Protein AF-K1XSK3-F1 (afdb_monomer_lite)

Radius of gyration: 14.51 Å; chains: 1; bounding box: 36×25×33 Å

Secondary structure (DSSP, 8-state):
-HHHHHHHHHHHHHHHHHHHTTTS-SSS-------SS-HHHHHHHHHHHHHHT-S-HHHHIIIIITTTSTTTTT--TTS---

Sequence (82 aa):
MITEIFYHTDNFCKEYEIKNKNILTNGDNKRERAFSLSLGEVMTICIYYHYSGFKTFKDYYLKCVKTELKTCFNQDFNKSLI

Foldseek 3Di:
DLVVLLVVLVVVLVVCCVVCVCVPVPDDPDDPDDDQFRRSRVSSLVVVVVVVPDPDSVCCCVPPVVPVCVVVGSDPVPPDPD

Structure (mmCIF, N/CA/C/O backbone):
data_AF-K1XSK3-F1
#
_entry.id   AF-K1XSK3-F1
#
loop_
_atom_site.group_PDB
_atom_site.id
_atom_site.type_symbol
_atom_site.label_atom_id
_atom_site.label_alt_id
_atom_site.label_comp_id
_atom_site.label_asym_id
_atom_site.label_entity_id
_atom_site.label_seq_id
_atom_site.pdbx_PDB_ins_code
_atom_site.Cartn_x
_atom_site.Cartn_y
_atom_site.Cartn_z
_atom_site.occupancy
_atom_site.B_iso_or_equiv
_atom_site.auth_seq_id
_atom_site.auth_comp_id
_atom_site.auth_asym_id
_atom_site.auth_atom_id
_atom_site.pdbx_PDB_model_num
ATOM 1 N N . MET A 1 1 ? -10.382 -9.122 -3.063 1.00 74.75 1 MET A N 1
ATOM 2 C CA . MET A 1 1 ? -10.176 -7.664 -2.918 1.00 74.75 1 MET A CA 1
ATOM 3 C C . MET A 1 1 ? -8.713 -7.281 -2.682 1.00 74.75 1 MET A C 1
ATOM 5 O O . MET A 1 1 ? -8.072 -6.914 -3.652 1.00 74.75 1 MET A O 1
ATOM 9 N N . ILE A 1 2 ? -8.128 -7.377 -1.474 1.00 77.00 2 ILE A N 1
ATOM 10 C CA . ILE A 1 2 ? -6.736 -6.901 -1.267 1.00 77.00 2 ILE A CA 1
ATOM 11 C C . ILE A 1 2 ? -5.687 -7.726 -2.028 1.00 77.00 2 ILE A C 1
ATOM 13 O O . ILE A 1 2 ? -4.750 -7.160 -2.575 1.00 77.00 2 ILE A O 1
ATOM 17 N N . THR A 1 3 ? -5.880 -9.041 -2.145 1.00 81.69 3 THR A N 1
ATOM 18 C CA . THR A 1 3 ? -4.997 -9.932 -2.915 1.00 81.69 3 THR A CA 1
ATOM 19 C C . THR A 1 3 ? -5.001 -9.608 -4.408 1.00 81.69 3 THR A C 1
ATOM 21 O O . THR A 1 3 ? -3.958 -9.658 -5.046 1.00 81.69 3 THR A O 1
ATOM 24 N N . GLU A 1 4 ? -6.157 -9.239 -4.965 1.00 85.31 4 GLU A N 1
ATOM 25 C C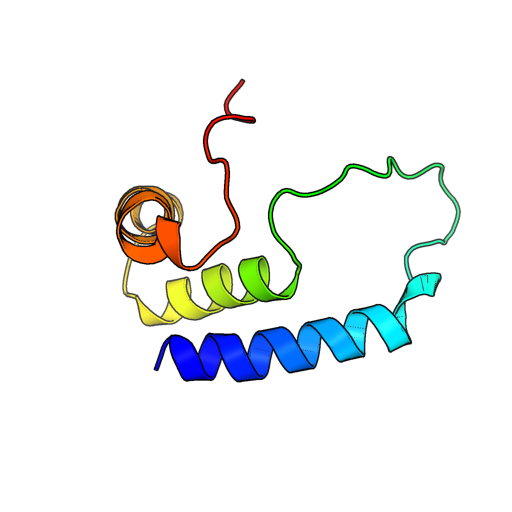A . GLU A 1 4 ? -6.279 -8.837 -6.373 1.00 85.31 4 GLU A CA 1
ATOM 26 C C . GLU A 1 4 ? -5.642 -7.467 -6.599 1.00 85.31 4 GLU A C 1
ATOM 28 O O . GLU A 1 4 ? -4.878 -7.300 -7.547 1.00 85.31 4 GLU A O 1
ATOM 33 N N . ILE A 1 5 ? -5.891 -6.509 -5.694 1.00 83.44 5 ILE A N 1
ATOM 34 C CA . ILE A 1 5 ? -5.224 -5.201 -5.712 1.00 83.44 5 ILE A CA 1
ATOM 35 C C . ILE A 1 5 ? -3.710 -5.407 -5.677 1.00 83.44 5 ILE A C 1
ATOM 37 O O . ILE A 1 5 ? -3.014 -4.854 -6.523 1.00 83.44 5 ILE A O 1
ATOM 41 N N . PHE A 1 6 ? -3.213 -6.238 -4.759 1.00 82.31 6 PHE A N 1
ATOM 42 C CA . PHE A 1 6 ? -1.793 -6.548 -4.651 1.00 82.31 6 PHE A CA 1
ATOM 43 C C . PHE A 1 6 ? -1.257 -7.188 -5.932 1.00 82.31 6 PHE A C 1
ATOM 45 O O . PHE A 1 6 ? -0.279 -6.698 -6.477 1.00 82.31 6 PHE A O 1
ATOM 52 N N . TYR A 1 7 ? -1.923 -8.215 -6.467 1.00 88.06 7 TYR A N 1
ATOM 53 C CA . TYR A 1 7 ? -1.497 -8.896 -7.692 1.00 88.06 7 TYR A CA 1
ATOM 54 C C . TYR A 1 7 ? -1.382 -7.943 -8.891 1.00 88.06 7 TYR A C 1
ATOM 56 O O . TYR A 1 7 ? -0.352 -7.906 -9.564 1.00 88.06 7 TYR A O 1
ATOM 64 N N . HIS A 1 8 ? -2.421 -7.147 -9.157 1.00 90.38 8 HIS A N 1
ATOM 65 C CA . HIS A 1 8 ? -2.413 -6.210 -10.282 1.00 90.38 8 HIS A CA 1
ATOM 66 C C . HIS A 1 8 ? -1.378 -5.101 -10.097 1.00 90.38 8 HIS A C 1
ATOM 68 O O . HIS A 1 8 ? -0.680 -4.738 -11.043 1.00 90.38 8 HIS A O 1
ATOM 74 N N . THR A 1 9 ? -1.262 -4.590 -8.874 1.00 88.38 9 THR A N 1
ATOM 75 C CA . THR A 1 9 ? -0.341 -3.505 -8.539 1.00 88.38 9 THR A CA 1
ATOM 76 C C . THR A 1 9 ? 1.111 -3.962 -8.607 1.00 88.38 9 THR A C 1
ATOM 78 O O . THR A 1 9 ? 1.937 -3.279 -9.203 1.00 88.38 9 THR A O 1
ATOM 81 N N . ASP A 1 10 ? 1.427 -5.126 -8.046 1.00 88.50 10 ASP A N 1
ATOM 82 C CA . ASP A 1 10 ? 2.772 -5.695 -8.051 1.00 88.50 10 ASP A CA 1
ATOM 83 C C . ASP A 1 10 ? 3.250 -5.994 -9.480 1.00 88.50 10 ASP A C 1
ATOM 85 O O . ASP A 1 10 ? 4.346 -5.582 -9.863 1.00 88.50 10 ASP A O 1
ATOM 89 N N . ASN A 1 11 ? 2.402 -6.608 -10.315 1.00 91.69 11 ASN A N 1
A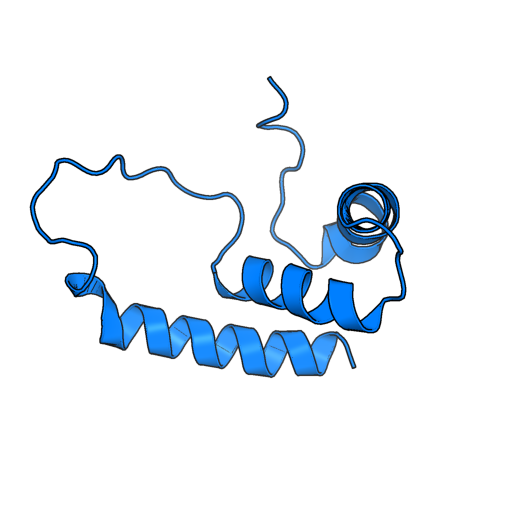TOM 90 C CA . ASN A 1 11 ? 2.729 -6.852 -11.723 1.00 91.69 11 ASN A CA 1
ATOM 91 C C . ASN A 1 11 ? 2.953 -5.547 -12.497 1.00 91.69 11 ASN A C 1
ATOM 93 O O . ASN A 1 11 ? 3.939 -5.421 -13.225 1.00 91.69 11 ASN A O 1
ATOM 97 N N . PHE A 1 12 ? 2.083 -4.552 -12.299 1.00 91.69 12 PHE A N 1
ATOM 98 C CA . PHE A 1 12 ? 2.252 -3.237 -12.910 1.00 91.69 12 PHE A CA 1
ATOM 99 C C . PHE A 1 12 ? 3.567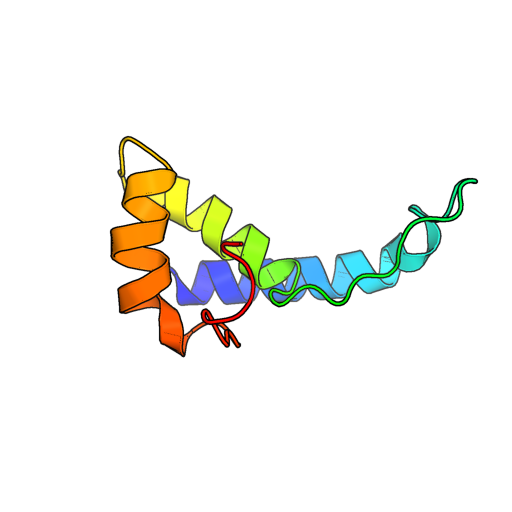 -2.573 -12.479 1.00 91.69 12 PHE A C 1
ATOM 101 O O . PHE A 1 12 ? 4.322 -2.096 -13.325 1.00 91.69 12 PHE A O 1
ATOM 108 N N . CYS A 1 13 ? 3.869 -2.558 -11.178 1.00 89.19 13 CYS A N 1
ATOM 109 C CA . CYS A 1 13 ? 5.073 -1.928 -10.644 1.00 89.19 13 CYS A CA 1
ATOM 110 C C . CYS A 1 13 ? 6.352 -2.617 -11.130 1.00 89.19 13 CYS A C 1
ATOM 112 O O . CYS A 1 13 ? 7.292 -1.922 -11.509 1.00 89.19 13 CYS A O 1
ATOM 114 N N . LYS A 1 14 ? 6.373 -3.953 -11.212 1.00 88.12 14 LYS A N 1
ATOM 115 C CA . LYS A 1 14 ? 7.500 -4.709 -11.784 1.00 88.12 14 LYS A CA 1
ATOM 116 C C . LYS A 1 14 ? 7.763 -4.322 -13.235 1.00 88.12 14 LYS A C 1
ATOM 118 O O . LYS A 1 14 ? 8.898 -4.026 -13.604 1.00 88.12 14 LYS A O 1
ATOM 123 N N . GLU A 1 15 ? 6.720 -4.284 -14.062 1.00 90.81 15 GLU A N 1
ATOM 124 C CA . GLU A 1 15 ? 6.860 -3.850 -15.453 1.00 90.81 15 GLU A CA 1
ATOM 125 C C . GLU A 1 15 ? 7.301 -2.389 -15.565 1.00 90.81 15 GLU A C 1
ATOM 127 O O . GLU A 1 15 ? 8.129 -2.048 -16.414 1.00 90.81 15 GLU A O 1
ATOM 132 N N . TYR A 1 16 ? 6.751 -1.525 -14.714 1.00 88.44 16 TYR A N 1
ATOM 133 C CA . TYR A 1 16 ? 7.071 -0.107 -14.685 1.00 88.44 16 TYR A CA 1
ATOM 134 C C . TYR A 1 16 ? 8.540 0.132 -14.326 1.00 88.44 16 TYR A C 1
ATOM 136 O O . TYR A 1 16 ? 9.214 0.894 -15.017 1.00 88.44 16 TYR A O 1
ATOM 144 N N . GLU A 1 17 ? 9.061 -0.526 -13.292 1.00 84.25 17 GLU A N 1
ATOM 145 C CA . GLU A 1 17 ? 10.459 -0.387 -12.873 1.00 84.25 17 GLU A CA 1
ATOM 146 C C . GLU A 1 17 ? 11.432 -0.855 -13.961 1.00 84.25 17 GLU A C 1
ATOM 148 O O . GLU A 1 17 ? 12.437 -0.189 -14.209 1.00 84.25 17 GLU A O 1
ATOM 153 N N . ILE A 1 18 ? 11.109 -1.941 -14.674 1.00 85.31 18 ILE A N 1
ATOM 154 C CA . ILE A 1 18 ? 11.911 -2.420 -15.810 1.00 85.31 18 ILE A CA 1
ATOM 155 C C . ILE A 1 18 ? 11.923 -1.384 -16.940 1.00 85.31 18 ILE A C 1
ATOM 157 O O . ILE A 1 18 ? 12.990 -1.028 -17.442 1.00 85.31 18 ILE A O 1
ATOM 161 N N . LYS A 1 19 ? 10.746 -0.886 -17.337 1.00 84.69 19 LYS A N 1
ATOM 162 C CA . LYS A 1 19 ? 10.593 0.039 -18.473 1.00 84.69 19 LYS A CA 1
ATOM 163 C C . LYS A 1 19 ? 11.162 1.432 -18.183 1.00 84.69 19 LYS A C 1
ATOM 165 O O . LYS A 1 19 ? 11.629 2.097 -19.102 1.00 84.69 19 LYS A O 1
ATOM 170 N N . ASN A 1 20 ? 11.149 1.870 -16.922 1.00 78.88 20 ASN A N 1
ATOM 171 C CA . ASN A 1 20 ? 11.447 3.253 -16.536 1.00 78.88 20 ASN A CA 1
ATOM 172 C C . ASN A 1 20 ? 12.705 3.402 -15.663 1.00 78.88 20 ASN A C 1
ATOM 174 O O . ASN A 1 20 ? 12.928 4.472 -15.092 1.00 78.88 20 ASN A O 1
ATOM 178 N N . LYS A 1 21 ? 13.557 2.368 -15.593 1.00 71.06 21 LYS A N 1
ATOM 179 C CA . LYS A 1 21 ? 14.780 2.332 -14.767 1.00 71.06 21 LYS A CA 1
ATOM 180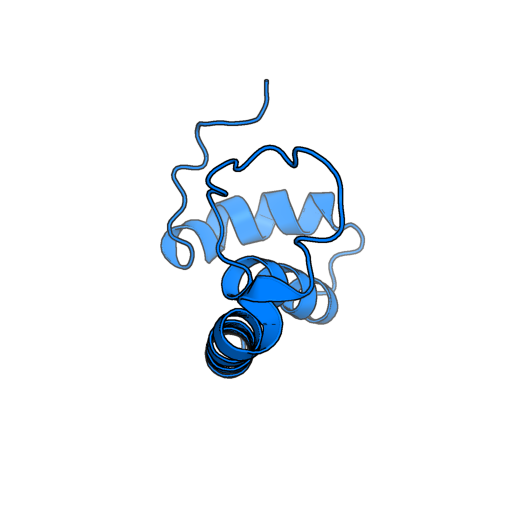 C C . LYS A 1 21 ? 15.689 3.560 -14.937 1.00 71.06 21 LYS A C 1
ATOM 182 O O . LYS A 1 21 ? 16.321 3.993 -13.981 1.00 71.06 21 LYS A O 1
ATOM 187 N N . ASN A 1 22 ? 15.700 4.151 -16.133 1.00 67.38 22 ASN A N 1
ATOM 188 C CA . ASN A 1 22 ? 16.575 5.268 -16.504 1.00 67.38 22 ASN A CA 1
ATOM 189 C C . ASN A 1 22 ? 15.861 6.634 -16.564 1.00 67.38 22 ASN A C 1
ATOM 191 O O . ASN A 1 22 ? 16.470 7.625 -16.950 1.00 67.38 22 ASN A O 1
ATOM 195 N N . ILE A 1 23 ? 14.570 6.726 -16.215 1.00 66.31 23 ILE A N 1
ATOM 196 C CA . ILE A 1 23 ? 13.824 8.001 -16.290 1.00 66.31 23 ILE A CA 1
ATOM 197 C C . ILE A 1 23 ? 14.127 8.903 -15.083 1.00 66.31 23 ILE A C 1
ATOM 199 O O . ILE A 1 23 ? 14.061 10.127 -15.175 1.00 66.31 23 ILE A O 1
ATOM 203 N N . LEU A 1 24 ? 14.509 8.315 -13.946 1.00 60.38 24 LEU A N 1
ATOM 204 C CA . LEU A 1 24 ? 14.791 9.048 -12.706 1.00 60.38 24 LEU A CA 1
ATOM 205 C C . LEU A 1 24 ? 16.260 9.479 -12.553 1.00 60.38 24 LEU A C 1
ATOM 207 O O . LEU A 1 24 ? 16.579 10.153 -11.572 1.00 60.38 24 LEU A O 1
ATOM 211 N N . THR A 1 25 ? 17.138 9.123 -13.498 1.00 59.66 25 THR A N 1
ATOM 212 C CA . THR A 1 25 ? 18.592 9.374 -13.439 1.00 59.66 25 THR A CA 1
ATOM 213 C C . THR A 1 25 ? 19.013 10.729 -14.015 1.00 59.66 25 THR A C 1
ATOM 215 O O . THR A 1 25 ? 20.197 10.955 -14.254 1.00 59.66 25 THR A O 1
ATOM 218 N N . ASN A 1 26 ? 18.073 11.653 -14.231 1.00 55.50 26 ASN A N 1
ATOM 219 C CA . ASN A 1 26 ? 18.392 13.003 -14.688 1.00 55.50 26 ASN A CA 1
ATOM 220 C C . ASN A 1 26 ? 19.044 13.822 -13.560 1.00 55.50 26 ASN A C 1
ATOM 222 O O . ASN A 1 26 ? 18.371 14.546 -12.833 1.00 55.50 26 ASN A O 1
ATOM 226 N N . GLY A 1 27 ? 20.367 13.709 -13.446 1.00 57.94 27 GLY A N 1
ATOM 227 C CA . GLY A 1 27 ? 21.230 14.877 -13.257 1.00 57.94 27 GLY A CA 1
ATOM 228 C C . GLY A 1 27 ? 21.808 15.164 -11.875 1.00 57.94 27 GLY A C 1
ATOM 229 O O . GLY A 1 27 ? 22.807 15.869 -11.828 1.00 57.94 27 GLY A O 1
ATOM 230 N N . ASP A 1 28 ? 21.294 14.600 -10.784 1.00 58.66 28 ASP A N 1
ATOM 231 C CA . ASP A 1 28 ? 21.827 14.879 -9.443 1.00 58.66 28 ASP A CA 1
ATOM 232 C C . ASP A 1 28 ? 22.124 13.586 -8.691 1.00 58.66 28 ASP A C 1
ATOM 234 O O . ASP A 1 28 ? 21.355 12.629 -8.786 1.00 58.66 28 ASP A O 1
ATOM 238 N N . ASN A 1 29 ? 23.229 13.566 -7.935 1.00 62.72 29 ASN A N 1
ATOM 239 C CA . ASN A 1 29 ? 23.662 12.480 -7.046 1.00 62.72 29 ASN A CA 1
ATOM 240 C C . ASN A 1 29 ? 22.545 12.083 -6.064 1.00 62.72 29 ASN A C 1
ATOM 242 O O . ASN A 1 29 ? 22.500 12.523 -4.912 1.00 62.72 29 ASN A O 1
ATOM 246 N N . LYS A 1 30 ? 21.599 11.270 -6.527 1.00 62.22 30 LYS A N 1
ATOM 247 C CA . LYS A 1 30 ? 20.438 10.855 -5.755 1.00 62.22 30 LYS A CA 1
ATOM 248 C C . LYS A 1 30 ? 20.861 9.713 -4.850 1.00 62.22 30 LYS A C 1
ATOM 250 O O . LYS A 1 30 ? 21.443 8.728 -5.289 1.00 62.22 30 LYS A O 1
ATOM 255 N N . ARG A 1 31 ? 20.572 9.860 -3.560 1.00 62.84 31 ARG A N 1
ATOM 256 C CA . ARG A 1 31 ? 20.901 8.857 -2.548 1.00 62.84 31 ARG A CA 1
ATOM 257 C C . ARG A 1 31 ? 20.154 7.553 -2.843 1.00 62.84 31 ARG A C 1
ATOM 259 O O . ARG A 1 31 ? 18.942 7.494 -2.640 1.00 62.84 31 ARG A O 1
ATOM 266 N N . GLU A 1 32 ? 20.874 6.507 -3.236 1.00 63.03 32 GLU A N 1
ATOM 267 C CA . GLU A 1 32 ? 20.326 5.153 -3.329 1.00 63.03 32 GLU A CA 1
ATOM 268 C C . GLU A 1 32 ? 20.161 4.569 -1.924 1.00 63.03 32 GLU A C 1
ATOM 270 O O . GLU A 1 32 ? 21.086 4.015 -1.330 1.00 63.03 32 GLU A O 1
ATOM 275 N N . ARG A 1 33 ? 18.974 4.755 -1.339 1.00 66.94 33 ARG A N 1
ATOM 276 C CA . ARG A 1 33 ? 18.598 4.093 -0.089 1.00 66.94 33 ARG A CA 1
ATOM 277 C C . ARG A 1 33 ? 17.746 2.881 -0.429 1.00 66.94 33 ARG A C 1
ATOM 279 O O . ARG A 1 33 ? 16.714 3.032 -1.074 1.00 66.94 33 ARG A O 1
ATOM 286 N N . ALA A 1 34 ? 18.139 1.712 0.069 1.00 66.75 34 ALA A N 1
ATOM 287 C CA . ALA A 1 34 ? 17.260 0.553 0.070 1.00 66.75 34 ALA A CA 1
ATOM 288 C C . ALA A 1 34 ? 15.987 0.900 0.860 1.00 66.75 34 ALA A C 1
ATOM 290 O O . ALA A 1 34 ? 16.050 1.211 2.055 1.00 66.75 34 ALA A O 1
ATOM 291 N N . PHE A 1 35 ? 14.846 0.919 0.176 1.00 72.44 35 PHE A N 1
ATOM 292 C CA . PHE A 1 35 ? 13.543 1.053 0.815 1.00 72.44 35 PHE A CA 1
ATOM 293 C C . PHE A 1 35 ? 13.134 -0.302 1.398 1.00 72.44 35 PHE A C 1
ATOM 295 O O . PHE A 1 35 ? 13.411 -1.343 0.810 1.00 72.44 35 PHE A O 1
ATOM 302 N N . SER A 1 36 ? 12.476 -0.293 2.559 1.00 78.12 36 SER A N 1
ATOM 303 C CA . SER A 1 36 ? 11.934 -1.509 3.184 1.00 78.12 36 SER A CA 1
ATOM 304 C C . SER A 1 36 ? 10.645 -2.001 2.521 1.00 78.12 36 SER A C 1
ATOM 306 O O . SER A 1 36 ? 10.164 -3.074 2.857 1.00 78.12 36 SER A O 1
ATOM 308 N N . LEU A 1 37 ? 10.069 -1.194 1.628 1.00 83.19 37 LEU A N 1
ATOM 309 C CA . LEU A 1 37 ? 8.894 -1.516 0.833 1.00 83.19 37 LEU A CA 1
ATOM 310 C C . LEU A 1 37 ? 9.235 -1.344 -0.643 1.00 83.19 37 LEU A C 1
ATOM 312 O O . LEU A 1 37 ? 9.794 -0.318 -1.039 1.00 83.19 37 LEU A O 1
ATOM 316 N N . SER A 1 38 ? 8.861 -2.330 -1.442 1.00 85.00 38 SER A N 1
ATOM 317 C CA . SER A 1 38 ? 8.825 -2.230 -2.897 1.00 85.00 38 SER A CA 1
ATOM 318 C C . SER A 1 38 ? 7.724 -1.269 -3.353 1.00 85.00 38 SER A C 1
ATOM 320 O O . SER A 1 38 ? 6.762 -0.986 -2.629 1.00 85.00 38 SER A O 1
ATOM 322 N N . LEU A 1 39 ? 7.837 -0.774 -4.586 1.00 85.50 39 LEU A N 1
ATOM 323 C CA . LEU A 1 39 ? 6.855 0.141 -5.165 1.00 85.50 39 LEU A CA 1
ATOM 324 C C . LEU A 1 39 ? 5.445 -0.471 -5.213 1.00 85.50 39 LEU A C 1
ATOM 326 O O . LEU A 1 39 ? 4.469 0.224 -4.931 1.00 85.50 39 LEU A O 1
ATOM 330 N N . GLY A 1 40 ? 5.344 -1.772 -5.503 1.00 88.12 40 GLY A N 1
ATOM 331 C CA . GLY A 1 40 ? 4.075 -2.504 -5.514 1.00 88.12 40 GLY A CA 1
ATOM 332 C C . GLY A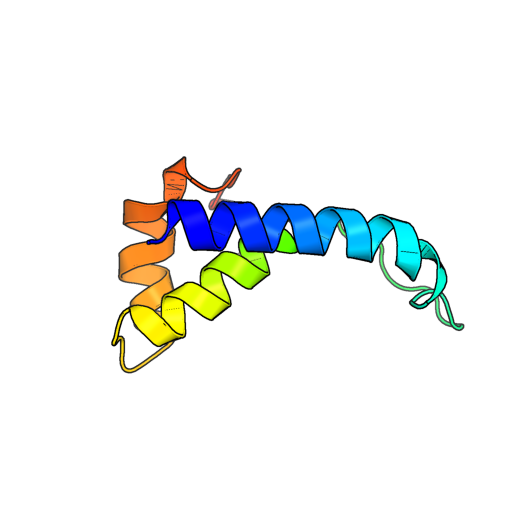 1 40 ? 3.401 -2.540 -4.141 1.00 88.12 40 GLY A C 1
ATOM 333 O O . GLY A 1 40 ? 2.192 -2.322 -4.026 1.00 88.12 40 GLY A O 1
ATOM 334 N N . GLU A 1 41 ? 4.182 -2.731 -3.078 1.00 87.38 41 GLU A N 1
ATOM 335 C CA . GLU A 1 41 ? 3.677 -2.714 -1.703 1.00 87.38 41 GLU A CA 1
ATOM 336 C C . GLU A 1 41 ? 3.203 -1.311 -1.301 1.00 87.38 41 GLU A C 1
ATOM 338 O O . GLU A 1 41 ? 2.110 -1.167 -0.750 1.00 87.38 41 GLU A O 1
ATOM 343 N N . VAL A 1 42 ? 3.967 -0.265 -1.640 1.00 88.81 42 VAL A N 1
ATOM 344 C CA . VAL A 1 42 ? 3.567 1.135 -1.400 1.00 88.81 42 VAL A CA 1
ATOM 345 C C . VAL A 1 42 ? 2.254 1.452 -2.112 1.00 88.81 42 VAL A C 1
ATOM 347 O O . VAL A 1 42 ? 1.323 1.975 -1.499 1.00 88.81 42 VAL A O 1
ATOM 350 N N . MET A 1 43 ? 2.154 1.099 -3.392 1.00 91.25 43 MET A N 1
ATOM 351 C CA . MET A 1 43 ? 0.949 1.323 -4.182 1.00 91.25 43 MET A CA 1
ATOM 352 C C . MET A 1 43 ? -0.249 0.548 -3.621 1.00 91.25 43 MET A C 1
ATOM 354 O O . MET A 1 43 ? -1.334 1.112 -3.505 1.00 91.25 43 MET A O 1
ATOM 358 N N . THR A 1 44 ? -0.052 -0.698 -3.181 1.00 90.69 44 THR A N 1
ATOM 359 C CA . THR A 1 44 ? -1.111 -1.501 -2.549 1.00 90.69 44 THR A CA 1
ATOM 360 C C . THR A 1 44 ? -1.609 -0.845 -1.264 1.00 90.69 44 THR A C 1
ATOM 362 O O . THR A 1 44 ? -2.817 -0.725 -1.067 1.00 90.69 44 THR A O 1
ATOM 365 N N . ILE A 1 45 ? -0.698 -0.366 -0.409 1.00 91.06 45 ILE A N 1
ATOM 366 C CA . ILE A 1 45 ? -1.044 0.346 0.829 1.00 91.06 45 ILE A CA 1
ATOM 367 C C . ILE A 1 45 ? -1.864 1.604 0.517 1.00 91.06 45 ILE A C 1
ATOM 369 O O . ILE A 1 45 ? -2.869 1.849 1.185 1.00 91.06 45 ILE A O 1
ATOM 373 N N . CYS A 1 46 ? -1.464 2.383 -0.490 1.00 92.75 46 CYS A N 1
ATOM 374 C CA . CYS A 1 46 ? -2.166 3.600 -0.901 1.00 92.75 46 CYS A CA 1
ATOM 375 C C . CYS A 1 46 ? -3.552 3.309 -1.485 1.00 92.75 46 CYS A C 1
ATOM 377 O O . CYS A 1 46 ? -4.528 3.943 -1.097 1.00 92.75 46 CYS A O 1
ATOM 379 N N . ILE A 1 47 ? -3.667 2.333 -2.386 1.00 91.88 47 ILE A N 1
ATOM 380 C CA . ILE A 1 47 ? -4.951 1.966 -2.995 1.00 91.88 47 ILE A CA 1
ATOM 381 C C . ILE A 1 47 ? -5.897 1.434 -1.918 1.00 91.88 47 ILE A C 1
ATOM 383 O O . ILE A 1 47 ? -7.037 1.886 -1.810 1.00 91.88 47 ILE A O 1
ATOM 387 N N . TYR A 1 48 ? -5.421 0.520 -1.071 1.00 91.19 48 TYR A N 1
ATOM 388 C CA . TYR A 1 48 ? -6.246 -0.072 -0.025 1.00 91.19 48 TYR A CA 1
ATOM 389 C C . TYR A 1 48 ? -6.689 0.953 1.027 1.00 91.19 48 TYR A C 1
ATOM 391 O O . TYR A 1 48 ? -7.812 0.854 1.517 1.00 91.19 48 TYR A O 1
ATOM 399 N N . TYR A 1 49 ? -5.898 2.001 1.297 1.00 93.44 49 TYR A N 1
ATOM 400 C CA . TYR A 1 49 ? -6.333 3.118 2.143 1.00 93.44 49 TYR A CA 1
ATOM 401 C C . TYR A 1 49 ? -7.658 3.722 1.653 1.00 93.44 49 TYR A C 1
ATOM 403 O O . TYR A 1 49 ? -8.590 3.875 2.443 1.00 93.44 49 TYR A O 1
ATOM 411 N N . HIS A 1 50 ? -7.785 3.988 0.351 1.00 92.00 50 HIS A N 1
ATOM 412 C CA . HIS A 1 50 ? -9.004 4.568 -0.219 1.00 92.00 50 HIS A CA 1
ATOM 413 C C . HIS A 1 50 ? -10.220 3.635 -0.121 1.00 92.00 50 HIS A C 1
ATOM 415 O O . HIS A 1 50 ? -11.339 4.117 0.035 1.00 92.00 50 HIS A O 1
ATOM 421 N N . TYR A 1 51 ? -10.011 2.315 -0.137 1.00 89.88 51 TYR A N 1
ATOM 422 C CA . TYR A 1 51 ? -11.083 1.330 0.059 1.00 89.88 51 TYR A CA 1
ATOM 423 C C . TYR A 1 51 ? -11.419 1.065 1.530 1.00 89.88 51 TYR A C 1
ATOM 425 O O . TYR A 1 51 ? -12.530 0.653 1.847 1.00 89.88 51 TYR A O 1
ATOM 433 N N . SER A 1 52 ? -10.470 1.297 2.435 1.00 89.88 52 SER A N 1
ATOM 434 C CA . SER A 1 52 ? -10.580 0.925 3.849 1.00 89.88 52 SER A CA 1
ATOM 435 C C . SER A 1 52 ? -11.541 1.801 4.666 1.00 89.88 52 SER A C 1
ATOM 437 O O . SER A 1 52 ? -11.898 1.439 5.784 1.00 89.88 52 SER A O 1
ATOM 439 N N . GLY A 1 53 ? -11.945 2.968 4.145 1.00 92.56 53 GLY A N 1
ATOM 440 C CA . GLY A 1 53 ? -12.876 3.882 4.819 1.00 92.56 53 GLY A CA 1
ATOM 441 C C . GLY A 1 53 ? -12.291 4.637 6.021 1.00 92.56 53 GLY A C 1
ATOM 442 O O . GLY A 1 53 ? -13.017 5.342 6.724 1.00 92.56 53 GLY A O 1
ATOM 443 N N . PHE A 1 54 ? -10.983 4.532 6.275 1.00 95.56 54 PHE A N 1
ATOM 444 C CA . PHE A 1 54 ? -10.328 5.283 7.343 1.00 95.56 54 PHE A CA 1
ATOM 445 C C . PHE A 1 54 ? -10.274 6.780 7.027 1.00 95.56 54 PHE A C 1
ATOM 447 O O . PHE A 1 54 ? -9.799 7.211 5.977 1.00 95.56 54 PHE A O 1
ATOM 454 N N . LYS A 1 55 ? -10.665 7.601 8.005 1.00 95.62 55 LYS A N 1
ATOM 455 C CA . LYS A 1 55 ? -10.657 9.064 7.871 1.00 95.62 55 LYS A CA 1
ATOM 456 C C . LYS A 1 55 ? -9.254 9.647 7.703 1.00 95.62 55 LYS A C 1
ATOM 458 O O . LYS A 1 55 ? -9.092 10.650 7.017 1.00 95.62 55 LYS A O 1
ATOM 463 N N . THR A 1 56 ? -8.244 9.045 8.333 1.00 96.31 56 THR A N 1
ATOM 464 C CA . THR A 1 56 ? -6.857 9.514 8.249 1.00 96.31 56 THR A CA 1
ATOM 465 C C . THR A 1 56 ? -5.921 8.386 7.845 1.00 96.31 56 THR A C 1
ATOM 467 O O . THR A 1 56 ? -6.060 7.248 8.302 1.00 96.31 56 THR A O 1
ATOM 470 N N . PHE A 1 57 ? -4.925 8.716 7.022 1.00 93.44 57 PHE A N 1
ATOM 471 C CA . PHE A 1 57 ? -3.890 7.761 6.628 1.00 93.44 57 PHE A CA 1
ATOM 472 C C . PHE A 1 57 ? -3.099 7.249 7.839 1.00 93.44 57 PHE A C 1
ATOM 474 O O . PHE A 1 57 ? -2.718 6.083 7.891 1.00 93.44 57 PHE A O 1
ATOM 481 N N . LYS A 1 58 ? -2.896 8.102 8.853 1.00 94.19 58 LYS A N 1
ATOM 482 C CA . LYS A 1 58 ? -2.211 7.728 10.096 1.00 94.19 58 LYS A CA 1
ATOM 483 C C . LYS A 1 58 ? -2.956 6.621 10.843 1.00 94.19 58 LYS A C 1
ATOM 485 O O . LYS A 1 58 ? -2.324 5.648 11.248 1.00 94.19 58 LYS A O 1
ATOM 490 N N . ASP A 1 59 ? -4.273 6.754 11.013 1.00 95.19 59 ASP A N 1
ATOM 491 C CA . ASP A 1 59 ? -5.079 5.732 11.687 1.00 95.19 59 ASP A CA 1
ATOM 492 C C . ASP A 1 59 ? -5.068 4.416 10.913 1.00 95.19 59 ASP A C 1
ATOM 494 O O . ASP A 1 59 ? -4.857 3.364 11.511 1.00 95.19 59 ASP A O 1
ATOM 498 N N . TYR A 1 60 ? -5.227 4.482 9.591 1.00 95.19 60 TYR A N 1
ATOM 499 C CA . TYR A 1 60 ? -5.139 3.322 8.707 1.00 95.19 60 TYR A CA 1
ATOM 500 C C . TYR A 1 60 ? -3.795 2.597 8.836 1.00 95.19 60 TYR A C 1
ATOM 502 O O . TYR A 1 60 ? -3.737 1.389 9.066 1.00 95.19 60 TYR A O 1
ATOM 510 N N . TYR A 1 61 ? -2.695 3.341 8.742 1.00 92.56 61 TYR A N 1
ATOM 511 C CA . TYR A 1 61 ? -1.364 2.758 8.771 1.00 92.56 61 TYR A CA 1
ATOM 512 C C . TYR A 1 61 ? -1.051 2.102 10.124 1.00 92.56 61 TYR A C 1
ATOM 514 O O . TYR A 1 61 ? -0.508 0.999 10.173 1.00 92.56 61 TYR A O 1
ATOM 522 N N . LEU A 1 62 ? -1.419 2.750 11.233 1.00 92.25 62 LEU A N 1
ATOM 523 C CA . LEU A 1 62 ? -1.178 2.213 12.574 1.00 92.25 62 LEU A CA 1
ATOM 524 C C . LEU A 1 62 ? -2.081 1.021 12.914 1.00 92.25 62 LEU A C 1
ATOM 526 O O . LEU A 1 62 ? -1.612 0.098 13.575 1.00 92.25 62 LEU A O 1
ATOM 530 N N . LYS A 1 63 ? -3.354 1.048 12.499 1.00 91.81 63 LYS A N 1
ATOM 531 C CA . LYS A 1 63 ? -4.368 0.065 12.921 1.00 91.81 63 LYS A CA 1
ATOM 532 C C . LYS A 1 63 ? -4.580 -1.091 11.951 1.00 91.81 63 LYS A C 1
ATOM 534 O O . LYS A 1 63 ? -5.128 -2.095 12.386 1.00 91.81 63 LYS A O 1
ATOM 539 N N . CYS A 1 64 ? -4.178 -0.954 10.688 1.00 91.19 64 CYS A N 1
ATOM 540 C CA . CYS A 1 64 ? -4.334 -1.989 9.664 1.00 91.19 64 CYS A CA 1
ATOM 541 C C . CYS A 1 64 ? -2.975 -2.420 9.090 1.00 91.19 64 CYS A C 1
ATOM 543 O O . CYS A 1 64 ? -2.609 -3.591 9.165 1.00 91.19 64 CYS A O 1
ATOM 545 N N . VAL A 1 65 ? -2.161 -1.483 8.584 1.00 89.69 65 VAL A N 1
ATOM 546 C CA . VAL A 1 65 ? -0.899 -1.843 7.901 1.00 89.69 65 VAL A CA 1
ATOM 547 C C . VAL A 1 65 ? 0.130 -2.447 8.862 1.00 89.69 65 VAL A C 1
ATOM 549 O O . VAL A 1 65 ? 0.747 -3.463 8.556 1.00 89.69 65 VAL A O 1
ATOM 552 N N . LYS A 1 66 ? 0.311 -1.840 10.040 1.00 88.25 66 LYS A N 1
ATOM 553 C CA . LYS A 1 66 ? 1.271 -2.297 11.063 1.00 88.25 66 LYS A CA 1
ATOM 554 C C . LYS A 1 66 ? 0.840 -3.538 11.847 1.00 88.25 66 LYS A C 1
ATOM 556 O O . LYS A 1 66 ? 1.659 -4.104 12.571 1.00 88.25 66 LYS A O 1
ATOM 561 N N . THR A 1 67 ? -0.420 -3.935 11.737 1.00 87.06 67 THR A N 1
ATOM 562 C CA . THR A 1 67 ? -1.042 -4.990 12.545 1.00 87.06 67 THR A CA 1
ATOM 563 C C . THR A 1 67 ? -1.477 -6.146 11.652 1.00 87.06 67 THR A C 1
ATOM 565 O O . THR A 1 67 ? -0.823 -7.183 11.638 1.00 87.06 67 THR A O 1
ATOM 568 N N . GLU A 1 68 ? -2.536 -5.950 10.873 1.00 83.75 68 GLU A N 1
ATOM 569 C CA . GLU A 1 68 ? -3.200 -6.965 10.053 1.00 83.75 68 GLU A CA 1
ATOM 570 C C . GLU A 1 68 ? -2.387 -7.313 8.805 1.00 83.75 68 GLU A C 1
ATOM 572 O O . GLU A 1 68 ? -2.248 -8.483 8.465 1.00 83.75 68 GLU A O 1
ATOM 577 N N . LEU A 1 69 ? -1.802 -6.307 8.147 1.00 82.38 69 LEU A N 1
ATOM 578 C CA . LEU A 1 69 ? -1.039 -6.496 6.906 1.00 82.38 69 LEU A CA 1
ATOM 579 C C . LEU A 1 69 ? 0.464 -6.657 7.140 1.00 82.38 69 LEU A C 1
ATOM 581 O O . LEU A 1 69 ? 1.237 -6.724 6.185 1.00 82.38 69 LEU A O 1
ATOM 585 N N . LYS A 1 70 ? 0.900 -6.743 8.402 1.00 81.88 70 LYS A N 1
ATOM 586 C CA . LYS A 1 70 ? 2.319 -6.862 8.755 1.00 81.88 70 LYS A CA 1
ATOM 587 C C . LYS A 1 70 ? 2.985 -8.074 8.104 1.00 81.88 70 LYS A C 1
ATOM 589 O O . LYS A 1 70 ? 4.145 -7.989 7.730 1.00 81.88 70 LYS A O 1
ATOM 594 N N . THR A 1 71 ? 2.264 -9.183 7.979 1.00 80.75 71 THR A N 1
ATOM 595 C CA . THR A 1 71 ? 2.761 -10.424 7.366 1.00 80.75 71 THR A CA 1
ATOM 596 C C . THR A 1 71 ? 2.674 -10.421 5.841 1.00 80.75 71 THR A C 1
ATOM 598 O O . THR A 1 71 ? 3.284 -11.270 5.201 1.00 80.75 71 THR A O 1
ATOM 601 N N . CYS A 1 72 ? 1.922 -9.487 5.253 1.00 75.25 72 CYS A N 1
ATOM 602 C CA . CYS A 1 72 ? 1.749 -9.372 3.805 1.00 75.25 72 CYS A CA 1
ATOM 603 C C . CYS A 1 72 ? 2.881 -8.592 3.133 1.00 75.25 72 CYS A C 1
ATOM 605 O O . CYS A 1 72 ? 3.053 -8.693 1.923 1.00 75.25 72 CYS A O 1
ATOM 607 N N . PHE A 1 73 ? 3.629 -7.812 3.911 1.00 75.81 73 PHE A N 1
ATOM 608 C CA . PHE A 1 73 ? 4.733 -6.992 3.435 1.00 75.81 73 PHE A CA 1
ATOM 609 C C . PHE A 1 73 ? 6.039 -7.488 4.051 1.00 75.81 73 PHE A C 1
ATOM 611 O O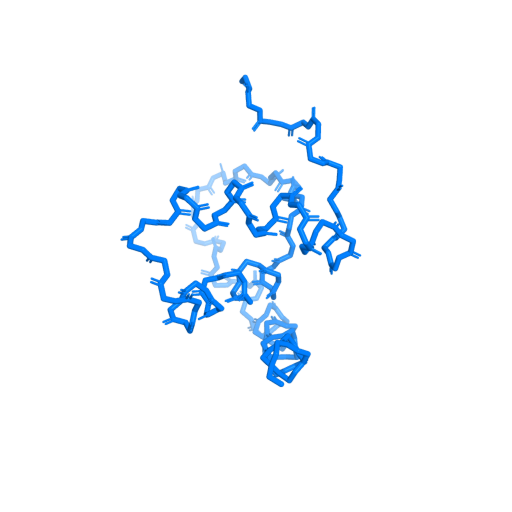 . PHE A 1 73 ? 6.053 -7.879 5.219 1.00 75.81 73 PHE A O 1
ATOM 618 N N . ASN A 1 74 ? 7.139 -7.459 3.294 1.00 63.34 74 ASN A N 1
ATOM 619 C CA . ASN A 1 74 ? 8.463 -7.892 3.768 1.00 63.34 74 ASN A CA 1
ATOM 620 C C . ASN A 1 74 ? 9.066 -6.863 4.744 1.00 63.34 74 ASN A C 1
ATOM 622 O O . ASN A 1 74 ? 10.096 -6.248 4.480 1.00 63.34 74 ASN A O 1
ATOM 626 N N . GLN A 1 75 ? 8.393 -6.616 5.867 1.00 58.66 75 GLN A N 1
ATOM 627 C CA . GLN A 1 75 ? 8.739 -5.546 6.787 1.00 58.66 75 GLN A CA 1
ATOM 628 C C . GLN A 1 75 ? 9.365 -6.056 8.084 1.00 58.66 75 GLN A C 1
ATOM 630 O O . GLN A 1 75 ? 8.683 -6.555 8.982 1.00 58.66 75 GLN A O 1
ATOM 635 N N . ASP A 1 76 ? 10.634 -5.702 8.266 1.00 53.03 76 ASP A N 1
ATOM 636 C CA . ASP A 1 76 ? 11.168 -5.371 9.583 1.00 53.03 76 ASP A CA 1
ATOM 637 C C . ASP A 1 76 ? 10.722 -3.943 9.959 1.00 53.03 76 ASP A C 1
ATOM 639 O O . ASP A 1 76 ? 11.442 -2.962 9.773 1.00 53.03 76 ASP A O 1
ATOM 643 N N . PHE A 1 77 ? 9.520 -3.804 10.531 1.00 56.28 77 PHE A N 1
ATOM 644 C CA . PHE A 1 77 ? 8.945 -2.524 11.001 1.00 56.28 77 PHE A CA 1
ATOM 645 C C . PHE A 1 77 ? 9.781 -1.798 12.089 1.00 56.28 77 PHE A C 1
ATOM 647 O O . PHE A 1 77 ? 9.403 -0.715 12.540 1.00 56.28 77 PHE A O 1
ATOM 654 N N . ASN A 1 78 ? 10.899 -2.384 12.532 1.00 45.97 78 ASN A N 1
ATOM 655 C CA . ASN A 1 78 ? 11.738 -1.909 13.636 1.00 45.97 78 ASN A CA 1
ATOM 656 C C . ASN A 1 78 ? 12.862 -0.934 13.236 1.00 45.97 78 ASN A C 1
ATOM 658 O O . ASN A 1 78 ? 13.640 -0.532 14.098 1.00 45.97 78 ASN A O 1
ATOM 662 N N . LYS A 1 79 ? 12.970 -0.499 11.973 1.00 45.62 79 LYS A N 1
ATOM 663 C CA . LYS A 1 79 ? 14.015 0.460 11.556 1.00 45.62 79 LYS A CA 1
ATOM 664 C C . LYS A 1 79 ? 13.492 1.577 10.650 1.00 45.62 79 LYS A C 1
ATOM 666 O O . LYS A 1 79 ? 13.759 1.596 9.460 1.00 45.62 79 LYS A O 1
ATOM 671 N N . SER A 1 80 ? 12.755 2.520 11.231 1.00 44.44 80 SER A N 1
ATOM 672 C CA . SER A 1 80 ? 12.827 3.970 10.939 1.00 44.44 80 SER A CA 1
ATOM 673 C C . SER A 1 80 ? 11.603 4.651 11.548 1.00 44.44 80 SER A C 1
ATOM 675 O O . SER A 1 80 ? 10.607 4.930 10.887 1.00 44.44 80 SER A O 1
ATOM 677 N N . LEU A 1 81 ? 11.688 4.900 12.848 1.00 40.94 81 LEU A N 1
ATOM 678 C CA . LEU A 1 81 ? 10.912 5.936 13.526 1.00 40.94 81 LEU A CA 1
ATOM 679 C C . LEU A 1 81 ? 11.807 6.585 14.587 1.00 40.94 81 LEU A C 1
ATOM 681 O O . LEU A 1 81 ? 11.422 6.729 15.739 1.00 40.94 81 LEU A O 1
ATOM 685 N N . ILE A 1 82 ? 13.036 6.898 14.166 1.00 34.66 82 ILE A N 1
ATOM 686 C CA . ILE A 1 82 ? 13.955 7.880 14.746 1.00 34.66 82 ILE A CA 1
ATOM 687 C C . ILE A 1 82 ? 14.725 8.472 13.565 1.00 34.66 82 ILE A C 1
ATOM 689 O O . ILE A 1 82 ? 15.111 7.664 12.680 1.00 34.66 82 ILE A O 1
#

pLDDT: mean 79.15, std 15.13, range [34.66, 96.31]